Protein AF-A0A7J3JBL9-F1 (afdb_monomer)

Secondary structure (DSSP, 8-state):
----------HHHHHHHHHHHHHHHHHHHHHHHHHHHHHHHHHHHHHHHT-SSPPPHHHHHHHHHHHHHHHHHHHTSHHHHHHHHHHHHHHHHHHHTT-

pLDDT: mean 83.94, std 15.8, range [38.69, 97.12]

Foldseek 3Di:
DDDDPPDPPVVVVVVVVVVVVVVVVVVVVVVVVVV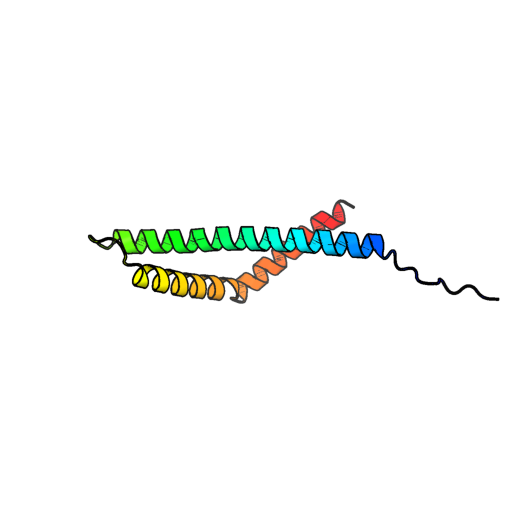LVVQLVVQLVVVCVVDPDHDDPVNSVVSSVVSSVVVVVVCPDPVNVVVVVVVVVVVVVVVVVVD

Nearest PDB structures (foldseek):
  3erm-assembly3_D-2  TM=5.895E-01  e=7.130E+00  Pseudomonas syringae pv. tomato

Radius of gyration: 22.56 Å; Cα contacts (8 Å, |Δi|>4): 21; chains: 1; bounding box: 75×28×48 Å

Sequence (99 aa):
MGMEPTGERDSDAYTKKMLEAKDELSQLQEELNNVIVKFVLRALRVYQSTRPEPLRPGEIALLVNNELKNVLYDLNAQPNIDALAKLSKEAWAKETAKQ

Solvent-accessible surface area (backbone atoms only — not comparable to full-atom values): 5765 Å² total; per-residue (Å²): 138,88,79,76,87,77,78,78,68,59,59,63,63,52,49,49,52,52,51,54,51,49,53,49,51,52,51,52,51,50,53,49,50,57,51,51,50,51,56,36,51,53,50,52,53,56,62,41,72,78,44,96,61,83,77,50,72,71,55,50,54,51,49,42,54,51,47,50,52,50,53,51,50,56,58,67,31,66,74,45,45,54,51,49,54,51,52,52,52,54,51,52,50,56,59,61,74,73,109

Structure (mmCIF, N/CA/C/O backbone):
data_AF-A0A7J3JBL9-F1
#
_entry.id   AF-A0A7J3JBL9-F1
#
loop_
_atom_site.group_PDB
_atom_site.id
_atom_site.type_symbol
_atom_site.label_atom_id
_atom_site.label_alt_id
_atom_site.label_comp_id
_atom_site.label_asym_id
_atom_site.label_entity_id
_atom_site.label_seq_id
_atom_site.pdbx_PDB_ins_code
_atom_site.Cartn_x
_atom_site.Cartn_y
_atom_site.Cartn_z
_atom_site.occupancy
_atom_site.B_iso_or_equiv
_atom_site.auth_seq_id
_atom_site.auth_comp_id
_atom_site.auth_asym_id
_atom_site.auth_atom_id
_atom_site.pdbx_PDB_model_num
ATOM 1 N N . MET A 1 1 ? 52.927 -1.469 -27.241 1.00 38.69 1 MET A N 1
ATOM 2 C CA . MET A 1 1 ? 52.325 -0.144 -26.980 1.00 38.69 1 MET A CA 1
ATOM 3 C C . MET A 1 1 ? 50.895 -0.244 -27.488 1.00 38.69 1 MET A C 1
ATOM 5 O O . MET A 1 1 ? 50.726 -0.360 -28.686 1.00 38.69 1 MET A O 1
ATOM 9 N N . GLY A 1 2 ? 49.854 -0.449 -26.692 1.00 46.91 2 GLY A N 1
ATOM 10 C CA . GLY A 1 2 ? 49.608 0.008 -25.332 1.00 46.91 2 GLY A CA 1
ATOM 11 C C . GLY A 1 2 ? 48.496 1.049 -25.410 1.00 46.91 2 GLY A C 1
ATOM 12 O O . GLY A 1 2 ? 48.810 2.220 -25.535 1.00 46.91 2 GLY A O 1
ATOM 13 N N . MET A 1 3 ? 47.240 0.602 -25.399 1.00 41.75 3 MET A N 1
ATOM 14 C CA . MET A 1 3 ? 46.063 1.399 -25.040 1.00 41.75 3 MET A CA 1
ATOM 15 C C . MET A 1 3 ? 45.000 0.415 -24.544 1.00 41.75 3 MET A C 1
ATOM 17 O O . MET A 1 3 ? 44.222 -0.134 -25.320 1.00 41.75 3 MET A O 1
ATOM 21 N N . GLU A 1 4 ? 45.033 0.129 -23.244 1.00 48.22 4 GLU A N 1
ATOM 22 C CA . GLU A 1 4 ? 43.825 -0.314 -22.553 1.00 48.22 4 GLU A CA 1
ATOM 23 C C . GLU A 1 4 ? 42.842 0.867 -22.528 1.00 48.22 4 GLU A C 1
ATOM 25 O O . GLU A 1 4 ? 43.284 2.007 -22.348 1.00 48.22 4 GLU A O 1
ATOM 30 N N . PRO A 1 5 ? 41.528 0.642 -22.701 1.00 49.50 5 PRO A N 1
ATOM 31 C CA . PRO A 1 5 ? 40.539 1.681 -22.471 1.00 49.50 5 PRO A CA 1
ATOM 32 C C . PRO A 1 5 ? 40.526 1.976 -20.968 1.00 49.50 5 PRO A C 1
ATOM 34 O O . PRO A 1 5 ? 39.911 1.257 -20.182 1.00 49.50 5 PRO A O 1
ATOM 37 N N . THR A 1 6 ? 41.260 3.008 -20.552 1.00 50.00 6 THR A N 1
ATOM 38 C CA . THR A 1 6 ? 41.243 3.505 -19.177 1.00 50.00 6 THR A CA 1
ATOM 39 C C . THR A 1 6 ? 39.832 3.972 -18.858 1.00 50.00 6 THR A C 1
ATOM 41 O O . THR A 1 6 ? 39.345 4.960 -19.404 1.00 50.00 6 THR A O 1
ATOM 44 N N . GLY A 1 7 ? 39.162 3.195 -18.011 1.00 51.97 7 GLY A N 1
ATOM 45 C CA . GLY A 1 7 ? 37.800 3.418 -17.567 1.00 51.97 7 GLY A CA 1
ATOM 46 C C . GLY A 1 7 ? 37.671 4.627 -16.652 1.00 51.97 7 GLY A C 1
ATOM 47 O O . GLY A 1 7 ? 37.505 4.470 -15.446 1.00 51.97 7 GLY A O 1
ATOM 48 N N . GLU A 1 8 ? 37.611 5.820 -17.229 1.00 48.22 8 GLU A N 1
ATOM 49 C CA . GLU A 1 8 ? 36.771 6.866 -16.656 1.00 48.22 8 GLU A CA 1
ATOM 50 C C . GLU A 1 8 ? 35.324 6.503 -16.998 1.00 48.22 8 GLU A C 1
ATOM 52 O O . GLU A 1 8 ? 34.750 6.919 -18.002 1.00 48.22 8 GLU A O 1
ATOM 57 N N . ARG A 1 9 ? 34.743 5.611 -16.183 1.00 51.72 9 ARG A N 1
ATOM 58 C CA . ARG A 1 9 ? 33.289 5.455 -16.103 1.00 51.72 9 ARG A CA 1
ATOM 59 C C . ARG A 1 9 ? 32.749 6.817 -15.715 1.00 51.72 9 ARG A C 1
ATOM 61 O O . ARG A 1 9 ? 32.804 7.127 -14.535 1.00 51.72 9 ARG A O 1
ATOM 68 N N . ASP A 1 10 ? 32.296 7.565 -16.712 1.00 55.97 10 ASP A N 1
ATOM 69 C CA . ASP A 1 10 ? 31.501 8.794 -16.697 1.00 55.97 10 ASP A CA 1
ATOM 70 C C . ASP A 1 10 ? 30.852 9.074 -15.321 1.00 55.97 10 ASP A C 1
ATOM 72 O O . ASP A 1 10 ? 29.671 8.799 -15.081 1.00 55.97 10 ASP A O 1
ATOM 76 N N . SER A 1 11 ? 31.670 9.503 -14.351 1.00 60.12 11 SER A N 1
ATOM 77 C CA . SER A 1 11 ? 31.339 9.375 -12.923 1.00 60.12 11 SER A CA 1
ATOM 78 C C . SER A 1 11 ? 30.248 10.350 -12.543 1.00 60.12 11 SER A C 1
ATOM 80 O O . SER A 1 11 ? 29.427 10.065 -11.673 1.00 60.12 11 SER A O 1
ATOM 82 N N . ASP A 1 12 ? 30.204 11.468 -13.256 1.00 61.38 12 ASP A N 1
ATOM 83 C CA . ASP A 1 12 ? 29.232 12.533 -13.093 1.00 61.38 12 ASP A CA 1
ATOM 84 C C . ASP A 1 12 ? 27.888 12.126 -13.701 1.00 61.38 12 ASP A C 1
ATOM 86 O O . ASP A 1 12 ? 26.847 12.330 -13.078 1.00 61.38 12 ASP A O 1
ATOM 90 N N . ALA A 1 13 ? 27.891 11.451 -14.857 1.00 66.56 13 ALA A N 1
ATOM 91 C CA . ALA A 1 13 ? 26.683 10.883 -15.453 1.00 66.56 13 ALA A CA 1
ATOM 92 C C . ALA A 1 13 ? 26.108 9.739 -14.600 1.00 66.56 13 ALA A C 1
ATOM 94 O O . ALA A 1 13 ? 24.892 9.645 -14.428 1.00 66.56 13 ALA A O 1
ATOM 95 N N . TYR A 1 14 ? 26.965 8.892 -14.023 1.00 62.88 14 TYR A N 1
ATOM 96 C CA . TYR A 1 14 ? 26.557 7.850 -13.078 1.00 62.88 14 TYR A CA 1
ATOM 97 C C . TYR A 1 14 ? 26.011 8.447 -11.774 1.00 62.88 14 TYR A C 1
ATOM 99 O O . TYR A 1 14 ? 24.935 8.061 -11.325 1.00 62.88 14 TYR A O 1
ATOM 107 N N . THR A 1 15 ? 26.707 9.427 -11.191 1.00 68.75 15 THR A N 1
ATOM 108 C CA . THR A 1 15 ? 26.283 10.097 -9.951 1.00 68.75 15 THR A CA 1
ATOM 109 C C . THR A 1 15 ? 24.966 10.841 -10.148 1.00 68.75 15 THR A C 1
ATOM 111 O O . THR A 1 15 ? 24.078 10.736 -9.306 1.00 68.75 15 THR A O 1
ATOM 114 N N . LYS A 1 16 ? 24.787 11.523 -11.285 1.00 67.25 16 LYS A N 1
ATOM 115 C CA . LYS A 1 16 ? 23.527 12.180 -11.644 1.00 67.25 16 LYS A CA 1
ATOM 116 C C . LYS A 1 16 ? 22.382 11.175 -11.795 1.00 67.25 16 LYS A C 1
ATOM 118 O O . LYS A 1 16 ? 21.351 11.366 -11.162 1.00 67.25 16 LYS A O 1
ATOM 123 N N . LYS A 1 17 ? 22.586 10.068 -12.521 1.00 68.12 17 LYS A N 1
ATOM 124 C CA . LYS A 1 17 ? 21.586 8.988 -12.632 1.00 68.12 17 LYS A CA 1
ATOM 125 C C . LYS A 1 17 ? 21.238 8.369 -11.276 1.00 68.12 17 LYS A C 1
ATOM 127 O O . LYS A 1 17 ? 20.090 8.017 -11.048 1.00 68.12 17 LYS A O 1
ATOM 132 N N . MET A 1 18 ? 22.207 8.254 -10.368 1.00 63.72 18 MET A N 1
ATOM 133 C CA . MET A 1 18 ? 21.977 7.749 -9.010 1.00 63.72 18 MET A CA 1
ATOM 134 C C . MET A 1 18 ? 21.179 8.728 -8.142 1.00 63.72 18 MET A C 1
ATOM 136 O O . MET A 1 18 ? 20.344 8.293 -7.351 1.00 63.72 18 MET A O 1
ATOM 140 N N . LEU A 1 19 ? 21.427 10.035 -8.271 1.00 66.19 19 LEU A N 1
ATOM 141 C CA . LEU A 1 19 ? 20.652 11.067 -7.579 1.00 66.19 19 LEU A CA 1
ATOM 142 C C . LEU A 1 19 ? 19.219 11.138 -8.122 1.00 66.19 19 LEU A C 1
ATOM 144 O O . LEU A 1 19 ? 18.280 11.094 -7.336 1.00 66.19 19 LEU A O 1
ATOM 148 N N . GLU A 1 20 ? 19.048 11.141 -9.446 1.00 71.25 20 GLU A N 1
ATOM 149 C CA . GLU A 1 20 ? 17.731 11.115 -10.100 1.00 71.25 20 GLU A CA 1
ATOM 150 C C . GLU A 1 20 ? 16.937 9.850 -9.719 1.00 71.25 20 GLU A C 1
ATOM 152 O O . GLU A 1 20 ? 15.764 9.945 -9.363 1.00 71.25 20 GLU A O 1
ATOM 157 N N . ALA A 1 21 ? 17.589 8.681 -9.664 1.00 68.94 21 ALA A N 1
ATOM 158 C CA . ALA A 1 21 ? 16.966 7.435 -9.208 1.00 68.94 21 ALA A CA 1
ATOM 159 C C . ALA A 1 21 ? 16.568 7.463 -7.719 1.00 68.94 21 ALA A C 1
ATOM 161 O O . ALA A 1 21 ? 15.604 6.811 -7.313 1.00 68.94 21 ALA A O 1
ATOM 162 N N . LYS A 1 22 ? 17.298 8.208 -6.878 1.00 71.56 22 LYS A N 1
ATOM 163 C CA . LYS A 1 22 ? 16.955 8.381 -5.459 1.00 71.56 22 LYS A CA 1
ATOM 164 C C . LYS A 1 22 ? 15.700 9.242 -5.291 1.00 71.56 22 LYS A C 1
ATOM 166 O O . LYS A 1 22 ? 14.868 8.937 -4.431 1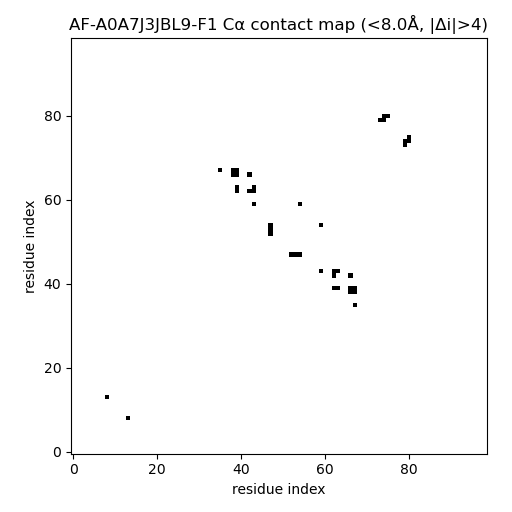.00 71.56 22 LYS A O 1
ATOM 171 N N . ASP A 1 23 ? 15.566 10.288 -6.097 1.00 83.06 23 ASP A N 1
ATOM 172 C CA . ASP A 1 23 ? 14.390 11.158 -6.083 1.00 83.06 23 ASP A CA 1
ATOM 173 C C . ASP A 1 23 ? 13.158 10.409 -6.601 1.00 83.06 23 ASP A C 1
ATOM 175 O O . ASP A 1 23 ? 12.106 10.446 -5.962 1.00 83.06 23 ASP A O 1
ATOM 179 N N . GLU A 1 24 ? 13.311 9.636 -7.678 1.00 87.19 24 GLU A N 1
ATOM 180 C CA . GLU A 1 24 ? 12.258 8.763 -8.207 1.00 87.19 24 GLU A CA 1
ATOM 181 C C . GLU A 1 24 ? 11.803 7.727 -7.170 1.00 87.19 24 GLU A C 1
ATOM 183 O O . GLU A 1 24 ? 10.609 7.591 -6.902 1.00 87.19 24 GLU A O 1
ATOM 188 N N . LEU A 1 25 ? 12.740 7.039 -6.510 1.00 84.25 25 LEU A N 1
ATOM 189 C CA . LEU A 1 25 ? 12.399 6.075 -5.464 1.00 84.25 25 LEU A CA 1
ATOM 190 C C . LEU A 1 25 ? 11.621 6.732 -4.316 1.00 84.25 25 LEU A C 1
ATOM 192 O O . LEU A 1 25 ? 10.677 6.142 -3.791 1.00 84.25 25 LEU A O 1
ATOM 196 N N . SER A 1 26 ? 12.006 7.947 -3.929 1.00 88.62 26 SER A N 1
ATOM 197 C CA . SER A 1 26 ? 11.334 8.688 -2.858 1.00 88.62 26 SER A CA 1
ATOM 198 C C . SER A 1 26 ? 9.905 9.074 -3.257 1.00 88.62 26 SER A C 1
ATOM 200 O O . SER A 1 26 ? 8.984 8.922 -2.454 1.00 88.62 26 SER A O 1
ATOM 202 N N . GLN A 1 27 ? 9.700 9.496 -4.508 1.00 91.50 27 GLN A N 1
ATOM 203 C CA . GLN A 1 27 ? 8.370 9.781 -5.056 1.00 91.50 27 GLN A CA 1
ATOM 204 C C . GLN A 1 27 ? 7.497 8.522 -5.085 1.00 91.50 27 GLN A C 1
ATOM 206 O O . GLN A 1 27 ? 6.377 8.538 -4.578 1.00 91.50 27 GLN A O 1
ATOM 211 N N . LEU A 1 28 ? 8.028 7.397 -5.574 1.00 92.69 28 LEU A N 1
ATOM 212 C CA . LEU A 1 28 ? 7.310 6.118 -5.594 1.00 92.69 28 LEU A CA 1
ATOM 213 C C . LEU A 1 28 ? 6.925 5.645 -4.182 1.00 92.69 28 LEU A C 1
ATOM 215 O O . LEU A 1 28 ? 5.835 5.107 -3.975 1.00 92.69 28 LEU A O 1
ATOM 219 N N . GLN A 1 29 ? 7.788 5.866 -3.185 1.00 88.31 29 GLN A N 1
ATOM 220 C CA . GLN A 1 29 ? 7.473 5.578 -1.782 1.00 88.31 29 GLN A CA 1
ATOM 221 C C . GLN A 1 29 ? 6.330 6.455 -1.257 1.00 88.31 29 GLN A C 1
ATOM 223 O O . GLN A 1 29 ? 5.450 5.958 -0.550 1.00 88.31 29 GLN A O 1
ATOM 228 N N . GLU A 1 30 ? 6.313 7.742 -1.599 1.00 93.00 30 GLU A N 1
ATOM 229 C CA . GLU A 1 30 ? 5.227 8.649 -1.227 1.00 93.00 30 GLU A CA 1
ATOM 230 C C . GLU A 1 30 ? 3.900 8.251 -1.889 1.00 93.00 30 GLU A C 1
ATOM 232 O O . GLU A 1 30 ? 2.861 8.191 -1.224 1.00 93.00 30 GLU A O 1
ATOM 237 N N . GLU A 1 31 ? 3.926 7.901 -3.174 1.00 93.88 31 GLU A N 1
ATOM 238 C CA . GLU A 1 31 ? 2.758 7.396 -3.896 1.00 93.88 31 GLU A CA 1
ATOM 239 C C . GLU A 1 31 ? 2.204 6.119 -3.254 1.00 93.88 31 GLU A C 1
ATOM 241 O O . GLU A 1 31 ? 0.998 6.026 -2.996 1.00 93.88 31 GLU A O 1
ATOM 246 N N . LEU A 1 32 ? 3.078 5.168 -2.911 1.00 90.75 32 LEU A N 1
ATOM 247 C CA . LEU A 1 32 ? 2.688 3.947 -2.211 1.00 90.75 32 LEU A CA 1
ATOM 248 C C . LEU A 1 32 ? 2.074 4.252 -0.837 1.00 90.75 32 LEU A C 1
ATOM 250 O O . LEU A 1 32 ? 1.018 3.707 -0.504 1.00 90.75 32 LEU A O 1
ATOM 254 N N . ASN A 1 33 ? 2.675 5.156 -0.058 1.00 90.56 33 ASN A N 1
ATOM 255 C CA . ASN A 1 33 ? 2.135 5.579 1.237 1.00 90.56 33 ASN A CA 1
ATOM 256 C C . ASN A 1 33 ? 0.731 6.181 1.093 1.00 90.56 33 ASN A C 1
ATOM 258 O O . ASN A 1 33 ? -0.180 5.827 1.844 1.00 90.56 33 ASN A O 1
ATOM 262 N N . ASN A 1 34 ? 0.518 7.033 0.090 1.00 93.44 34 ASN A N 1
ATOM 263 C CA . ASN A 1 34 ? -0.789 7.620 -0.195 1.00 93.44 34 ASN A CA 1
ATOM 264 C C . ASN A 1 34 ? -1.835 6.559 -0.573 1.00 93.44 34 ASN A C 1
ATOM 266 O O . ASN A 1 34 ? -3.002 6.666 -0.182 1.00 93.44 34 ASN A O 1
ATOM 270 N N . VAL A 1 35 ? -1.442 5.516 -1.308 1.00 93.38 35 VAL A N 1
ATOM 271 C CA . VAL A 1 35 ? -2.317 4.377 -1.626 1.0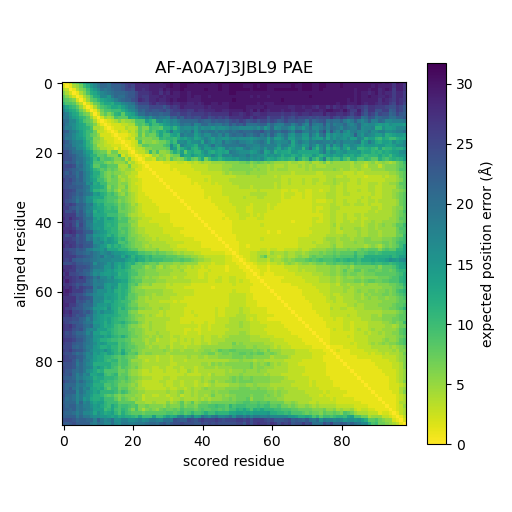0 93.38 35 VAL A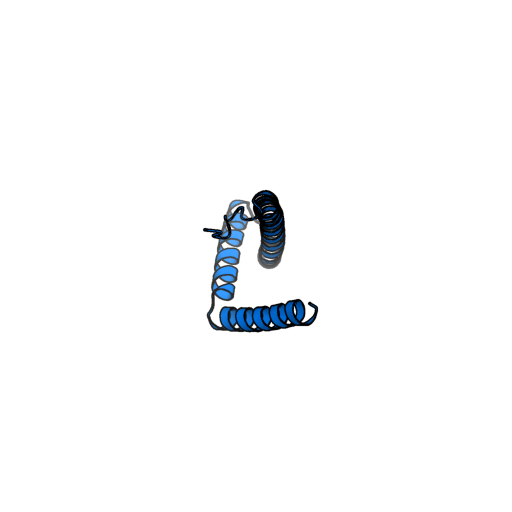 CA 1
ATOM 272 C C . VAL A 1 35 ? -2.661 3.578 -0.367 1.00 93.38 35 VAL A C 1
ATOM 274 O O . VAL A 1 35 ? -3.837 3.304 -0.124 1.00 93.38 35 VAL A O 1
ATOM 277 N N . ILE A 1 36 ? -1.676 3.268 0.476 1.00 90.12 36 ILE A N 1
ATOM 278 C CA . ILE A 1 36 ? -1.881 2.571 1.754 1.00 90.12 36 ILE A CA 1
ATOM 279 C C . ILE A 1 36 ? -2.856 3.345 2.652 1.00 90.12 36 ILE A C 1
ATOM 281 O O . ILE A 1 36 ? -3.799 2.765 3.194 1.00 90.12 36 ILE A O 1
ATOM 285 N N . VAL A 1 37 ? -2.696 4.667 2.762 1.00 92.44 37 VAL A N 1
ATOM 286 C CA . VAL A 1 37 ? -3.611 5.521 3.534 1.00 92.44 37 VAL A CA 1
ATOM 287 C C . VAL A 1 37 ? -5.047 5.411 3.012 1.00 92.44 37 VAL A C 1
ATOM 289 O O . VAL A 1 37 ? -5.982 5.370 3.812 1.00 92.44 37 VAL A O 1
ATOM 292 N N . LYS A 1 38 ? -5.261 5.297 1.695 1.00 94.50 38 LYS A N 1
ATOM 293 C CA . LYS A 1 38 ? -6.607 5.097 1.125 1.00 94.50 38 LYS A CA 1
ATOM 294 C C . LYS A 1 38 ? -7.224 3.757 1.538 1.00 94.50 38 LYS A C 1
ATOM 296 O O . LYS A 1 38 ? -8.410 3.742 1.875 1.00 94.50 38 LYS A O 1
ATOM 301 N N . PHE A 1 39 ? -6.452 2.666 1.562 1.00 91.31 39 PHE A N 1
ATOM 302 C CA . PHE A 1 39 ? -6.922 1.368 2.076 1.00 91.31 39 PHE A CA 1
ATOM 303 C C . PHE A 1 39 ? -7.347 1.473 3.542 1.00 91.31 39 PHE A C 1
ATOM 305 O O . PHE A 1 39 ? -8.473 1.123 3.901 1.00 91.31 39 PHE A O 1
ATOM 312 N N . VAL A 1 40 ? -6.491 2.069 4.372 1.00 92.75 40 VAL A N 1
ATOM 313 C CA . VAL A 1 40 ? -6.764 2.278 5.797 1.00 92.75 40 VAL A CA 1
ATOM 314 C C . VAL A 1 40 ? -8.005 3.147 6.008 1.00 92.75 40 VAL A C 1
ATOM 316 O O . VAL A 1 40 ? -8.881 2.789 6.792 1.00 92.75 40 VAL A O 1
ATOM 319 N N . LEU A 1 41 ? -8.147 4.260 5.283 1.00 94.94 41 LEU A N 1
ATOM 320 C CA . LEU A 1 41 ? -9.334 5.118 5.367 1.00 94.94 41 LEU A CA 1
ATOM 321 C C . LEU A 1 41 ? -10.609 4.377 4.960 1.00 94.94 41 LEU A C 1
ATOM 323 O O . LEU A 1 41 ? -11.656 4.579 5.579 1.00 94.94 41 LEU A O 1
ATOM 327 N N . ARG A 1 42 ? -10.541 3.512 3.941 1.00 94.88 42 ARG A N 1
ATOM 328 C CA . ARG A 1 42 ? -11.665 2.652 3.554 1.00 94.88 42 ARG A CA 1
ATOM 329 C C . ARG A 1 42 ? -12.054 1.729 4.705 1.00 94.88 42 ARG A C 1
ATOM 331 O O . ARG A 1 42 ? -13.241 1.651 5.014 1.00 94.88 42 ARG A O 1
ATOM 338 N N . ALA A 1 43 ? -11.090 1.085 5.360 1.00 91.50 43 ALA A N 1
ATOM 339 C CA . ALA A 1 43 ? -11.360 0.240 6.518 1.00 91.50 43 ALA A CA 1
ATOM 340 C C . ALA A 1 43 ? -11.981 1.049 7.666 1.00 91.50 43 ALA A C 1
ATOM 342 O O . ALA A 1 43 ? -13.068 0.716 8.133 1.00 91.50 43 ALA A O 1
ATOM 343 N N . LEU A 1 44 ? -11.363 2.167 8.059 1.00 94.38 44 LEU A N 1
ATOM 344 C CA . LEU A 1 44 ? -11.851 3.028 9.142 1.00 94.38 44 LEU A CA 1
ATOM 345 C C . LEU A 1 44 ? -13.294 3.499 8.917 1.00 94.38 44 LEU A C 1
ATOM 347 O O . LEU A 1 44 ? -14.086 3.487 9.856 1.00 94.38 44 LEU A O 1
ATOM 351 N N . ARG A 1 45 ? -13.665 3.860 7.681 1.00 95.44 45 ARG A N 1
ATOM 352 C CA . ARG A 1 45 ? -15.048 4.236 7.333 1.00 95.44 45 ARG A CA 1
ATOM 353 C C . ARG A 1 45 ? -16.034 3.095 7.567 1.00 95.44 45 ARG A C 1
ATOM 355 O O . ARG A 1 45 ? -17.100 3.332 8.128 1.00 95.44 45 ARG A O 1
ATOM 362 N N . VAL A 1 46 ? -15.673 1.871 7.177 1.00 93.19 46 VAL A N 1
ATOM 363 C CA . VAL A 1 46 ? -16.503 0.683 7.417 1.00 93.19 46 VAL A CA 1
ATOM 364 C C . VAL A 1 46 ? -16.682 0.466 8.921 1.00 93.19 46 VAL A C 1
ATOM 366 O O . VAL A 1 46 ? -17.817 0.389 9.383 1.00 93.19 46 VAL A O 1
ATOM 369 N N . TYR A 1 47 ? -15.601 0.473 9.704 1.00 92.25 47 TYR A N 1
ATOM 370 C CA . TYR A 1 47 ? -15.679 0.276 11.158 1.00 92.25 47 TYR A CA 1
ATOM 371 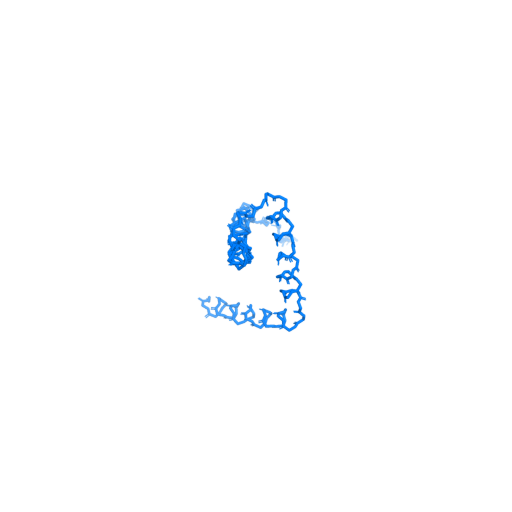C C . TYR A 1 47 ? -16.426 1.398 11.895 1.00 92.25 47 TYR A C 1
ATOM 373 O O . TYR A 1 47 ? -17.155 1.128 12.846 1.00 92.25 47 TYR A O 1
ATOM 381 N N . GLN A 1 48 ? -16.277 2.656 11.472 1.00 94.94 48 GLN A N 1
ATOM 382 C CA . GLN A 1 48 ? -17.026 3.772 12.052 1.00 94.94 48 GLN A CA 1
ATOM 383 C C . GLN A 1 48 ? -18.525 3.653 11.752 1.00 94.94 48 GLN A C 1
ATOM 385 O O . GLN A 1 48 ? -19.341 3.972 12.611 1.00 94.94 48 GLN A O 1
ATOM 390 N N . SER A 1 49 ? -18.898 3.175 10.558 1.00 95.38 49 SER A N 1
ATOM 391 C CA . SER A 1 49 ? -20.307 3.053 10.156 1.00 95.38 49 SER A CA 1
ATOM 392 C C . SER A 1 49 ? -21.106 2.059 11.002 1.00 95.38 49 SER A C 1
ATOM 394 O O . SER A 1 49 ? -22.325 2.170 11.093 1.00 95.38 49 SER A O 1
ATOM 396 N N . THR A 1 50 ? -20.432 1.111 11.660 1.00 92.56 50 THR A N 1
ATOM 397 C CA . THR A 1 50 ? -21.072 0.119 12.531 1.00 92.56 50 THR A CA 1
ATOM 398 C C . THR A 1 50 ? -21.164 0.579 13.987 1.00 92.56 50 THR A C 1
ATOM 400 O O . THR A 1 50 ? -21.497 -0.227 14.856 1.00 92.56 50 THR A O 1
ATOM 403 N N . ARG A 1 51 ? -20.809 1.835 14.295 1.00 90.31 51 ARG A N 1
ATOM 404 C CA . ARG A 1 51 ? -20.732 2.346 15.669 1.00 90.31 51 ARG A CA 1
ATOM 405 C C . ARG A 1 51 ? -21.412 3.710 15.817 1.00 90.31 51 ARG A C 1
ATOM 407 O O . ARG A 1 51 ? -21.263 4.557 14.941 1.00 90.31 51 ARG A O 1
ATOM 414 N N . PRO A 1 52 ? -22.104 3.948 16.947 1.00 89.94 52 PRO A N 1
ATOM 415 C CA . PRO A 1 52 ? -22.705 5.249 17.238 1.00 89.94 52 PRO A CA 1
ATOM 416 C C . PRO A 1 52 ? -21.682 6.287 17.726 1.00 89.94 52 PRO A C 1
ATOM 418 O O . PRO A 1 52 ? -21.880 7.480 17.532 1.00 89.94 52 PRO A O 1
ATOM 421 N N . GLU A 1 53 ? -20.587 5.839 18.343 1.00 94.56 53 GLU A N 1
ATOM 422 C CA . GLU A 1 53 ? -19.529 6.689 18.902 1.00 94.56 53 GLU A CA 1
ATOM 423 C C . GLU A 1 53 ? -18.331 6.784 17.938 1.00 94.56 53 GLU A C 1
ATOM 425 O O . GLU A 1 53 ? -18.034 5.801 17.240 1.00 94.56 53 GLU A O 1
ATOM 430 N N . PRO A 1 54 ? -17.596 7.913 17.905 1.00 95.19 54 PRO A N 1
ATOM 431 C CA . PRO A 1 54 ? -16.353 8.031 17.148 1.00 95.19 54 PRO A CA 1
ATOM 432 C C . PRO A 1 54 ? -15.295 7.004 17.574 1.00 95.19 54 PRO A C 1
ATOM 434 O O . PRO A 1 54 ? -15.137 6.702 18.760 1.00 95.19 54 PRO A O 1
ATOM 437 N N . LEU A 1 55 ? -14.521 6.496 16.612 1.00 93.88 55 LEU A N 1
ATOM 438 C CA . LEU A 1 55 ? -13.380 5.624 16.893 1.00 93.88 55 LEU A CA 1
ATOM 439 C C . LEU A 1 55 ? -12.337 6.346 17.754 1.00 93.88 55 LEU A C 1
ATOM 441 O O . LEU A 1 55 ? -11.895 7.455 17.445 1.00 93.88 55 LEU A O 1
ATOM 445 N N . ARG A 1 56 ? -11.890 5.683 18.821 1.00 95.62 56 ARG A N 1
ATOM 446 C CA . ARG A 1 56 ? -10.838 6.198 19.701 1.00 95.62 56 ARG A CA 1
ATOM 447 C C . ARG A 1 56 ? -9.465 6.045 19.036 1.00 95.62 56 ARG A C 1
ATOM 449 O O . ARG A 1 56 ? -9.262 5.096 18.276 1.00 95.62 56 ARG A O 1
ATOM 456 N N . PRO A 1 57 ? -8.468 6.879 19.385 1.00 94.19 57 PRO A N 1
ATOM 457 C CA . PRO A 1 57 ? -7.133 6.815 18.780 1.00 94.19 57 PRO A CA 1
ATOM 458 C C . PRO A 1 57 ? -6.478 5.423 18.811 1.00 94.19 57 PRO A C 1
ATOM 460 O O . PRO A 1 57 ? -5.899 4.993 17.817 1.00 94.19 57 PRO A O 1
ATOM 463 N N . GLY A 1 58 ? -6.619 4.682 19.917 1.00 94.12 58 GLY A N 1
ATOM 464 C CA . GLY A 1 58 ? -6.085 3.318 20.024 1.00 94.12 58 GLY A CA 1
ATOM 465 C C . GLY A 1 58 ? -6.780 2.308 19.104 1.00 94.12 58 GLY A C 1
ATOM 466 O O . GLY A 1 58 ? -6.137 1.399 18.588 1.00 94.12 58 GLY A O 1
ATOM 467 N N . GLU A 1 59 ? -8.077 2.492 18.846 1.00 91.06 59 GLU A N 1
ATOM 468 C CA . GLU A 1 59 ? -8.836 1.659 17.905 1.00 91.06 59 GLU A CA 1
ATOM 469 C C . GLU A 1 59 ? -8.412 1.966 16.470 1.00 91.06 59 GLU A C 1
ATOM 471 O O . GLU A 1 59 ? -8.188 1.046 15.689 1.00 91.06 59 GLU A O 1
ATOM 476 N N . ILE A 1 60 ? -8.212 3.246 16.144 1.00 94.31 60 ILE A N 1
ATOM 477 C CA . ILE A 1 60 ? -7.693 3.667 14.839 1.00 94.31 60 ILE A CA 1
ATOM 478 C C . ILE A 1 60 ? -6.317 3.044 14.590 1.00 94.31 60 ILE A C 1
ATOM 480 O O . ILE A 1 60 ? -6.123 2.413 13.556 1.00 94.31 60 ILE A O 1
ATOM 484 N N . ALA A 1 61 ? -5.384 3.151 15.542 1.00 93.44 61 ALA A N 1
ATOM 485 C CA . ALA A 1 61 ? -4.038 2.592 15.405 1.00 93.44 61 ALA A CA 1
ATOM 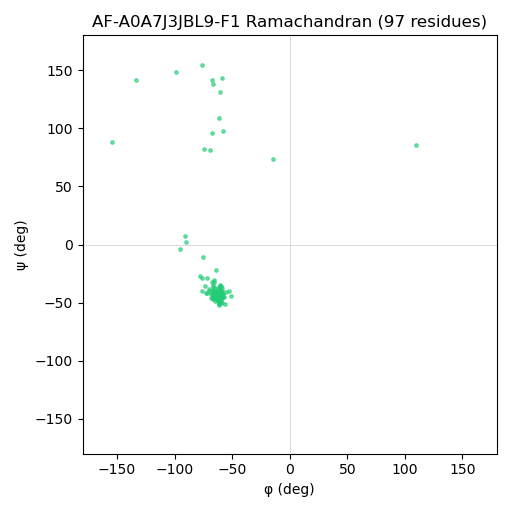486 C C . ALA A 1 61 ? -4.045 1.065 15.199 1.00 93.44 61 ALA A C 1
ATOM 488 O O . ALA A 1 61 ? -3.303 0.546 14.363 1.00 93.44 61 ALA A O 1
ATOM 489 N N . LEU A 1 62 ? -4.908 0.344 15.922 1.00 93.12 62 LEU A N 1
ATOM 490 C CA . LEU A 1 62 ? -5.068 -1.100 15.751 1.00 93.12 62 LEU A CA 1
ATOM 491 C C . LEU A 1 62 ? -5.615 -1.449 14.360 1.00 93.12 62 LEU A C 1
ATOM 493 O O . LEU A 1 62 ? -5.089 -2.343 13.699 1.00 93.12 62 LEU A O 1
ATOM 497 N N . LEU A 1 63 ? -6.647 -0.732 13.907 1.00 92.06 63 LEU A N 1
ATOM 498 C CA . LEU A 1 63 ? -7.258 -0.940 12.595 1.00 92.06 63 LEU A CA 1
ATOM 499 C C . LEU A 1 63 ? -6.284 -0.633 11.456 1.00 92.06 63 LEU A C 1
ATOM 501 O O . LEU A 1 63 ? -6.206 -1.411 10.510 1.00 92.06 63 LEU A O 1
ATOM 505 N N . VAL A 1 64 ? -5.497 0.440 11.577 1.00 92.44 64 VAL A N 1
ATOM 506 C CA . VAL A 1 64 ? -4.420 0.776 10.632 1.00 92.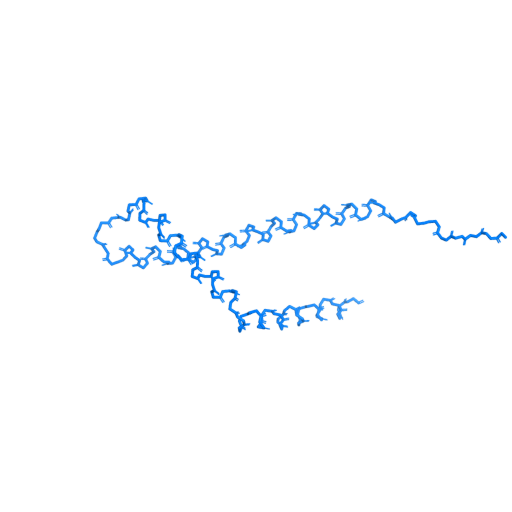44 64 VAL A CA 1
ATOM 507 C C . VAL A 1 64 ? -3.434 -0.386 10.513 1.00 92.44 64 VAL A C 1
ATOM 509 O O . VAL A 1 64 ? -3.140 -0.831 9.408 1.00 92.44 64 VAL A O 1
ATOM 512 N N . ASN A 1 65 ? -2.941 -0.900 11.643 1.00 93.62 65 ASN A N 1
ATOM 513 C CA . ASN A 1 65 ? -1.955 -1.981 11.657 1.00 93.62 65 ASN A CA 1
ATOM 514 C C . ASN A 1 65 ? -2.511 -3.278 11.048 1.00 93.62 65 ASN A C 1
ATOM 516 O O . ASN A 1 65 ? -1.830 -3.945 10.271 1.00 93.62 65 ASN A O 1
ATOM 520 N N . ASN A 1 66 ? -3.755 -3.630 11.380 1.00 92.62 66 ASN A N 1
ATOM 521 C CA . ASN A 1 66 ? -4.400 -4.828 10.849 1.00 92.62 66 ASN A CA 1
ATOM 522 C C . ASN A 1 66 ? -4.647 -4.720 9.340 1.00 92.62 66 ASN A C 1
ATOM 524 O O . ASN A 1 66 ? -4.310 -5.646 8.608 1.00 92.62 66 ASN A O 1
ATOM 528 N N . GLU A 1 67 ? -5.177 -3.588 8.869 1.00 92.12 67 GLU A N 1
ATOM 529 C CA . GLU A 1 67 ? -5.422 -3.374 7.439 1.00 92.12 67 GLU A CA 1
ATOM 530 C C . GLU A 1 67 ? -4.111 -3.396 6.649 1.00 92.12 67 GLU A C 1
ATOM 532 O O . GLU A 1 67 ? -4.025 -4.060 5.620 1.00 92.12 67 GLU A O 1
ATOM 537 N N . LEU A 1 68 ? -3.059 -2.747 7.161 1.00 91.94 68 LEU A N 1
ATOM 538 C CA . LEU A 1 68 ? -1.748 -2.748 6.517 1.00 91.94 68 LEU A CA 1
ATOM 539 C C . LEU A 1 68 ? -1.182 -4.165 6.386 1.00 91.94 68 LEU A C 1
ATOM 541 O O . LEU A 1 68 ? -0.700 -4.538 5.320 1.00 91.94 68 LEU A O 1
ATOM 545 N N . LYS A 1 69 ? -1.259 -4.971 7.449 1.00 92.75 69 LYS A N 1
ATOM 546 C CA . LYS A 1 69 ? -0.801 -6.366 7.415 1.00 92.75 69 LYS A CA 1
ATOM 547 C C . LYS A 1 69 ? -1.568 -7.197 6.396 1.00 92.75 69 LYS A C 1
ATOM 549 O O . LYS A 1 69 ? -0.938 -7.958 5.670 1.00 92.75 69 LYS A O 1
ATOM 554 N N . ASN A 1 70 ? -2.887 -7.036 6.324 1.00 90.75 70 ASN A N 1
ATOM 555 C CA . ASN A 1 70 ? -3.719 -7.765 5.367 1.00 90.75 70 ASN A CA 1
ATOM 556 C C . ASN A 1 70 ? -3.377 -7.373 3.925 1.00 90.75 70 ASN A C 1
ATOM 558 O O . ASN A 1 70 ? -3.100 -8.241 3.107 1.00 90.75 70 ASN A O 1
ATOM 562 N N . VAL A 1 71 ? -3.295 -6.070 3.637 1.00 90.12 71 VAL A N 1
ATOM 563 C CA . VAL A 1 71 ? -2.932 -5.571 2.303 1.00 90.12 71 VAL A CA 1
ATOM 564 C C . VAL A 1 71 ? -1.544 -6.062 1.898 1.00 90.12 71 VAL A C 1
ATOM 566 O O . VAL A 1 71 ? -1.368 -6.556 0.790 1.00 90.12 71 VAL A O 1
ATOM 569 N N . LEU A 1 72 ? -0.550 -5.972 2.785 1.00 90.06 72 LEU A N 1
ATOM 570 C CA . LEU A 1 72 ? 0.799 -6.455 2.486 1.00 90.06 72 LEU A CA 1
ATOM 571 C C . LEU A 1 72 ? 0.849 -7.975 2.322 1.00 90.06 72 LEU A C 1
ATOM 573 O O . LEU A 1 72 ? 1.624 -8.462 1.503 1.00 90.06 72 LEU A O 1
ATOM 577 N N . TYR A 1 73 ? 0.051 -8.728 3.078 1.00 93.06 73 TYR A N 1
ATOM 578 C CA . TYR A 1 73 ? -0.059 -10.172 2.899 1.00 93.06 73 TYR A CA 1
ATOM 579 C C . TYR A 1 73 ? -0.592 -10.508 1.502 1.00 93.06 73 TYR A C 1
ATOM 581 O O . TYR A 1 73 ? 0.045 -11.271 0.779 1.00 93.06 73 TYR A O 1
ATOM 589 N N . ASP A 1 74 ? -1.692 -9.874 1.092 1.00 89.81 74 ASP A N 1
ATOM 590 C CA . ASP A 1 74 ? -2.303 -10.086 -0.223 1.00 89.81 74 ASP A CA 1
ATOM 591 C C . ASP A 1 74 ? -1.373 -9.645 -1.363 1.00 89.81 74 ASP A C 1
ATOM 593 O O . ASP A 1 74 ? -1.240 -10.340 -2.372 1.00 89.81 74 ASP A O 1
ATOM 597 N N . LEU A 1 75 ? -0.665 -8.523 -1.192 1.00 88.56 75 LEU A N 1
ATOM 598 C CA . LEU A 1 75 ? 0.296 -8.034 -2.182 1.00 88.56 75 LEU A CA 1
ATOM 599 C C . LEU A 1 75 ? 1.501 -8.968 -2.349 1.00 88.56 75 LEU A C 1
ATOM 601 O O . LEU A 1 75 ? 2.028 -9.089 -3.455 1.00 88.56 75 LEU A O 1
ATOM 605 N N . ASN A 1 76 ? 1.916 -9.641 -1.276 1.00 92.38 76 ASN A N 1
ATOM 606 C CA . ASN A 1 76 ? 3.009 -10.613 -1.295 1.00 92.38 76 ASN A CA 1
ATOM 607 C C . ASN A 1 76 ? 2.539 -12.044 -1.598 1.00 92.38 76 ASN A C 1
ATOM 609 O O . ASN A 1 76 ? 3.351 -12.970 -1.604 1.00 92.38 76 ASN A O 1
ATOM 613 N N . ALA A 1 77 ? 1.246 -12.254 -1.854 1.00 93.94 77 ALA A N 1
ATOM 614 C CA . ALA A 1 77 ? 0.749 -13.552 -2.276 1.00 93.94 77 ALA A CA 1
ATOM 615 C C . ALA A 1 77 ? 1.296 -13.899 -3.669 1.00 93.94 77 ALA A C 1
ATOM 617 O O . ALA A 1 77 ? 1.307 -13.061 -4.575 1.00 93.94 77 ALA A O 1
ATOM 618 N N . GLN A 1 78 ? 1.696 -15.161 -3.865 1.00 90.69 78 GLN A N 1
ATOM 619 C CA . GLN A 1 78 ? 2.314 -15.618 -5.116 1.00 90.69 78 GLN A CA 1
ATOM 620 C C . GLN A 1 78 ? 1.512 -15.249 -6.381 1.00 90.69 78 GLN A C 1
ATOM 622 O O . GLN A 1 78 ? 2.118 -14.729 -7.316 1.00 90.69 78 GLN A O 1
ATOM 627 N N . PRO A 1 79 ? 0.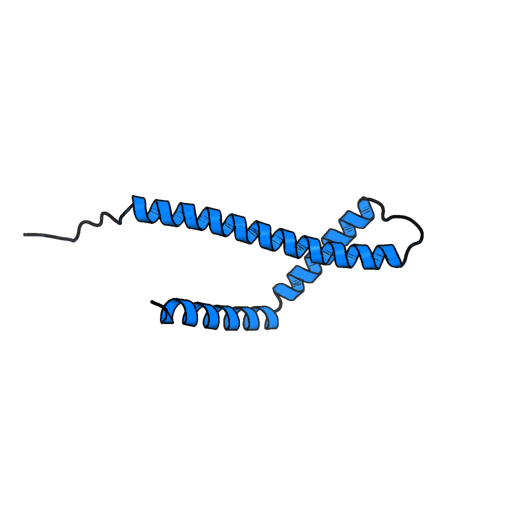171 -15.405 -6.424 1.00 93.12 79 PRO A N 1
ATOM 628 C CA . PRO A 1 79 ? -0.598 -15.026 -7.610 1.00 93.12 79 PRO A CA 1
ATOM 629 C C . PRO A 1 79 ? -0.488 -13.536 -7.960 1.00 93.12 79 PRO A C 1
ATOM 631 O O . PRO A 1 79 ? -0.484 -13.176 -9.137 1.00 93.12 79 PRO A O 1
ATOM 634 N N . ASN A 1 80 ? -0.388 -12.665 -6.951 1.00 92.19 80 ASN A N 1
ATOM 635 C CA . ASN A 1 80 ? -0.214 -11.234 -7.169 1.00 92.19 80 ASN A CA 1
ATOM 636 C C . ASN A 1 80 ? 1.204 -10.919 -7.660 1.00 92.19 80 ASN A C 1
ATOM 638 O O . ASN A 1 80 ? 1.362 -10.149 -8.604 1.00 92.19 80 ASN A O 1
ATOM 642 N N . ILE A 1 81 ? 2.224 -11.561 -7.083 1.00 94.12 81 ILE A N 1
ATOM 643 C CA . ILE A 1 81 ? 3.617 -11.434 -7.538 1.00 94.12 81 ILE A CA 1
ATOM 644 C C . ILE A 1 81 ? 3.742 -11.836 -9.013 1.00 94.12 81 ILE A C 1
ATOM 646 O O . ILE A 1 81 ? 4.344 -11.103 -9.797 1.00 94.12 81 ILE A O 1
ATOM 650 N N . ASP A 1 82 ? 3.130 -12.950 -9.414 1.00 95.44 82 ASP A N 1
ATOM 651 C CA . ASP A 1 82 ? 3.165 -13.425 -10.800 1.00 95.44 82 ASP A CA 1
ATOM 652 C C . ASP A 1 82 ? 2.480 -12.433 -11.757 1.00 95.44 82 ASP A C 1
ATOM 654 O O . ASP A 1 82 ? 2.990 -12.140 -12.845 1.00 95.44 82 ASP A O 1
ATOM 658 N N . ALA A 1 83 ? 1.340 -11.869 -11.344 1.00 95.06 83 ALA A N 1
ATOM 659 C CA . ALA A 1 83 ? 0.630 -10.849 -12.108 1.00 95.06 83 ALA A CA 1
ATOM 660 C C . ALA A 1 83 ? 1.461 -9.564 -12.262 1.00 95.06 83 ALA A C 1
ATOM 662 O O . ALA A 1 83 ? 1.579 -9.037 -13.371 1.00 95.06 83 ALA A O 1
ATOM 663 N N . LEU A 1 84 ? 2.080 -9.089 -11.177 1.00 94.81 84 LEU A N 1
ATOM 664 C CA . LEU A 1 84 ? 2.965 -7.925 -11.195 1.00 94.81 84 LEU A CA 1
ATOM 665 C C . LEU A 1 84 ? 4.183 -8.169 -12.088 1.00 94.81 84 LEU A C 1
ATOM 667 O O . LEU A 1 84 ? 4.492 -7.332 -12.930 1.00 94.81 84 LEU A O 1
ATOM 671 N N . ALA A 1 85 ? 4.830 -9.333 -11.985 1.00 95.38 85 ALA A N 1
ATOM 672 C CA . ALA A 1 85 ? 5.967 -9.690 -12.830 1.00 95.38 85 ALA A CA 1
ATOM 673 C C . ALA A 1 85 ? 5.600 -9.673 -14.323 1.00 95.38 85 ALA A C 1
ATOM 675 O O . ALA A 1 85 ? 6.358 -9.153 -15.148 1.00 95.38 85 ALA A O 1
ATOM 676 N N . LYS A 1 86 ? 4.416 -10.190 -14.677 1.00 97.12 86 LYS A N 1
ATOM 677 C CA . LYS A 1 86 ? 3.898 -10.131 -16.049 1.00 97.12 86 LYS A CA 1
ATOM 678 C C . LYS A 1 86 ? 3.707 -8.685 -16.516 1.00 97.12 86 LYS A C 1
ATOM 680 O O . LYS A 1 86 ? 4.207 -8.331 -17.583 1.00 97.12 86 LYS A O 1
ATOM 685 N N . LEU A 1 87 ? 3.018 -7.858 -15.731 1.00 95.81 87 LEU A N 1
ATOM 686 C CA . LEU A 1 87 ? 2.755 -6.459 -16.081 1.00 95.81 87 LEU A CA 1
ATOM 687 C C . LEU A 1 87 ? 4.052 -5.651 -16.218 1.00 95.81 87 LEU A C 1
ATOM 689 O O . LEU A 1 87 ? 4.208 -4.910 -17.187 1.00 95.81 87 LEU A O 1
ATOM 693 N N . SER A 1 88 ? 5.011 -5.849 -15.313 1.00 95.25 88 S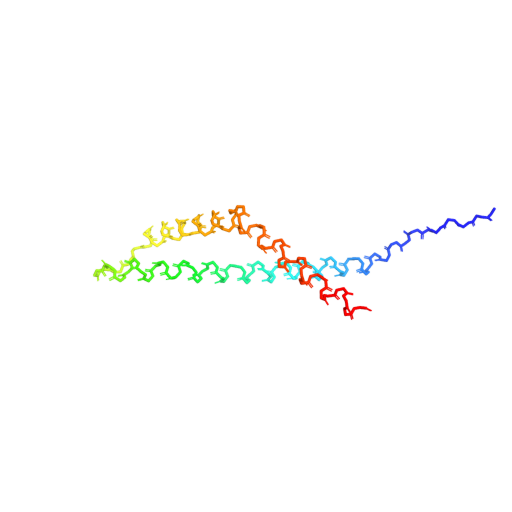ER A N 1
ATOM 694 C CA . SER A 1 88 ? 6.327 -5.206 -15.377 1.00 95.25 88 SER A CA 1
ATOM 695 C C . SER A 1 88 ? 7.093 -5.606 -16.635 1.00 95.25 88 SER A C 1
ATOM 697 O O . SER A 1 88 ? 7.674 -4.753 -17.303 1.00 95.25 88 SER A O 1
ATOM 699 N N . LYS A 1 89 ? 7.051 -6.890 -17.021 1.00 95.81 89 LYS A N 1
ATOM 700 C CA . LYS A 1 89 ? 7.666 -7.360 -18.271 1.00 95.81 89 LYS A CA 1
ATOM 701 C C . LYS A 1 89 ? 7.045 -6.689 -19.500 1.00 95.81 89 LYS A C 1
ATOM 703 O O . LYS A 1 89 ? 7.766 -6.307 -20.419 1.00 95.81 89 LYS A O 1
ATOM 708 N N . GLU A 1 90 ? 5.722 -6.547 -19.529 1.00 96.00 90 GLU A N 1
ATOM 709 C CA . GLU A 1 90 ? 5.010 -5.876 -20.622 1.00 96.00 90 GLU A CA 1
ATOM 710 C C . GLU A 1 90 ? 5.313 -4.374 -20.684 1.00 96.00 90 GLU A C 1
ATOM 712 O O . GLU A 1 90 ? 5.465 -3.828 -21.777 1.00 96.00 90 GLU A O 1
ATOM 717 N N . ALA A 1 91 ? 5.409 -3.700 -19.535 1.00 93.75 91 ALA A N 1
ATOM 718 C CA . ALA A 1 91 ? 5.790 -2.292 -19.459 1.00 93.75 91 ALA A CA 1
ATOM 719 C C . ALA A 1 91 ? 7.224 -2.075 -19.968 1.00 93.75 91 ALA A C 1
ATOM 721 O O . ALA A 1 91 ? 7.437 -1.264 -20.869 1.00 93.75 91 ALA A O 1
ATOM 722 N N . TRP A 1 92 ? 8.172 -2.891 -19.503 1.00 93.31 92 TRP A N 1
ATOM 723 C CA . TRP A 1 92 ? 9.569 -2.843 -19.937 1.00 93.31 92 TRP A CA 1
ATOM 724 C C . TRP A 1 92 ? 9.734 -3.047 -21.448 1.00 93.31 92 TRP A C 1
ATOM 726 O O . TRP A 1 92 ? 10.481 -2.331 -22.117 1.00 93.31 92 TRP A O 1
ATOM 736 N N . ALA A 1 93 ? 8.998 -4.003 -22.022 1.00 93.81 93 ALA A N 1
ATOM 737 C CA . ALA A 1 93 ? 9.006 -4.232 -23.464 1.00 93.81 93 ALA A CA 1
ATOM 738 C C . ALA A 1 93 ? 8.530 -2.997 -24.251 1.00 93.81 93 ALA A C 1
ATOM 740 O O . ALA A 1 93 ? 9.050 -2.716 -25.326 1.00 93.81 93 ALA A O 1
ATOM 741 N N . LYS A 1 94 ? 7.565 -2.232 -23.723 1.00 93.31 94 LYS A N 1
ATOM 742 C CA . LYS A 1 94 ? 7.075 -1.000 -24.367 1.00 93.31 94 LYS A CA 1
ATOM 743 C C . LYS A 1 94 ? 8.071 0.148 -24.262 1.00 93.31 94 LYS A C 1
ATOM 745 O O . LYS A 1 94 ? 8.145 0.950 -25.187 1.00 93.31 94 LYS A O 1
ATOM 750 N N . GLU A 1 95 ? 8.791 0.254 -23.151 1.00 90.00 95 GLU A N 1
ATOM 751 C CA . GLU A 1 95 ? 9.838 1.266 -22.977 1.00 90.00 95 GLU A CA 1
ATOM 752 C C . GLU A 1 95 ? 11.019 1.010 -23.912 1.00 90.00 95 GLU A C 1
ATOM 754 O O . GLU A 1 95 ? 11.487 1.926 -24.583 1.00 90.00 95 GLU A O 1
ATOM 759 N N . THR A 1 96 ? 11.444 -0.249 -24.019 1.00 85.94 96 THR A N 1
ATOM 760 C CA . THR A 1 96 ? 12.584 -0.648 -24.858 1.00 85.94 96 THR A CA 1
ATOM 761 C C . THR A 1 96 ? 12.256 -0.690 -26.350 1.00 85.94 96 THR A C 1
ATOM 763 O O . THR A 1 96 ? 13.133 -0.423 -27.158 1.00 85.94 96 THR A O 1
ATOM 766 N N . ALA A 1 97 ? 11.002 -0.949 -26.741 1.00 75.56 97 ALA A N 1
ATOM 767 C CA . ALA A 1 97 ? 10.568 -0.886 -28.143 1.00 75.56 97 ALA A CA 1
ATOM 768 C C . ALA A 1 97 ? 10.382 0.548 -28.684 1.00 75.56 97 ALA A C 1
ATOM 770 O O . ALA A 1 97 ? 10.149 0.724 -29.879 1.00 75.56 97 ALA A O 1
ATOM 771 N N . LYS A 1 98 ? 10.414 1.564 -27.811 1.00 57.59 98 LYS A N 1
ATOM 772 C CA . LYS A 1 98 ? 10.353 2.991 -28.175 1.00 57.59 98 LYS A CA 1
ATOM 773 C C . LYS A 1 98 ? 11.735 3.648 -28.295 1.00 57.59 98 LYS A C 1
ATOM 775 O O . LYS A 1 98 ? 11.787 4.833 -28.625 1.00 57.59 98 LYS A O 1
ATOM 780 N N . GLN A 1 99 ? 12.805 2.913 -27.998 1.00 49.44 99 GLN A N 1
ATOM 781 C CA . GLN A 1 99 ? 14.198 3.315 -28.220 1.00 49.44 99 GLN A CA 1
ATOM 782 C C . GLN A 1 99 ? 14.683 2.781 -29.566 1.00 49.44 99 GLN A C 1
ATOM 784 O O . GLN A 1 99 ? 15.467 3.507 -30.214 1.00 49.44 99 GLN A O 1
#

Mean predicted aligned error: 9.59 Å